Protein AF-A0A9W8CZM6-F1 (afdb_monomer_lite)

Structure (mmCIF, N/CA/C/O backbone):
data_AF-A0A9W8CZM6-F1
#
_entry.id   AF-A0A9W8CZM6-F1
#
loop_
_atom_site.group_PDB
_atom_site.id
_atom_site.type_symbol
_atom_site.label_atom_id
_atom_site.label_alt_id
_atom_site.label_comp_id
_atom_site.label_asym_id
_atom_site.label_entity_id
_atom_site.label_seq_id
_atom_site.pdbx_PDB_ins_code
_atom_site.Cartn_x
_atom_site.Cartn_y
_atom_site.Cartn_z
_atom_site.occupancy
_atom_site.B_iso_or_equiv
_atom_site.auth_seq_id
_atom_site.auth_comp_id
_atom_site.auth_asym_id
_atom_site.auth_atom_id
_atom_site.pdbx_PDB_model_num
ATOM 1 N N . MET A 1 1 ? -19.709 39.349 5.337 1.00 52.94 1 MET A N 1
ATOM 2 C CA . MET A 1 1 ? -18.992 38.715 4.208 1.00 52.94 1 MET A CA 1
ATOM 3 C C . MET A 1 1 ? -18.821 37.235 4.507 1.00 52.94 1 MET A C 1
ATOM 5 O O . MET A 1 1 ? -18.000 36.878 5.343 1.00 52.94 1 MET A O 1
ATOM 9 N N . THR A 1 2 ? -19.628 36.374 3.894 1.00 66.06 2 THR A N 1
ATOM 10 C CA . THR A 1 2 ? -19.445 34.921 3.968 1.00 66.06 2 THR A CA 1
ATOM 11 C C . THR A 1 2 ? -18.280 34.543 3.058 1.00 66.06 2 THR A C 1
ATOM 13 O O . THR A 1 2 ? -18.340 34.728 1.846 1.00 66.06 2 THR A O 1
ATOM 16 N N . ARG A 1 3 ? -17.173 34.079 3.647 1.00 67.50 3 ARG A N 1
ATOM 17 C CA . ARG A 1 3 ? -16.045 33.549 2.874 1.00 67.50 3 ARG A CA 1
ATOM 18 C C . ARG A 1 3 ? -16.525 32.274 2.185 1.00 67.50 3 ARG A C 1
ATOM 20 O O . ARG A 1 3 ? -16.944 31.343 2.869 1.00 67.50 3 ARG A O 1
ATOM 27 N N . PHE A 1 4 ? -16.496 32.248 0.855 1.00 79.38 4 PHE A N 1
ATOM 28 C CA . PHE A 1 4 ? -16.726 31.020 0.102 1.00 79.38 4 PHE A CA 1
ATOM 29 C C . PHE A 1 4 ? -15.609 30.041 0.461 1.00 79.38 4 PHE A C 1
ATOM 31 O O . PHE A 1 4 ? -14.443 30.276 0.150 1.00 79.38 4 PHE A O 1
ATOM 38 N N . HIS A 1 5 ? -15.966 28.988 1.190 1.00 79.06 5 HIS A N 1
ATOM 39 C CA . HIS A 1 5 ? -15.086 27.859 1.434 1.00 79.06 5 HIS A CA 1
ATOM 40 C C . HIS A 1 5 ? -15.529 26.727 0.524 1.00 79.06 5 HIS A C 1
ATOM 42 O O . HIS A 1 5 ? -16.721 26.415 0.450 1.00 79.06 5 HIS A O 1
ATOM 48 N N . GLU A 1 6 ? -14.571 26.139 -0.178 1.00 84.12 6 GLU A N 1
ATOM 49 C CA . GLU A 1 6 ? -14.832 25.017 -1.061 1.00 84.12 6 GLU A CA 1
ATOM 50 C C . GLU A 1 6 ? -15.426 23.851 -0.247 1.00 84.12 6 GLU A C 1
A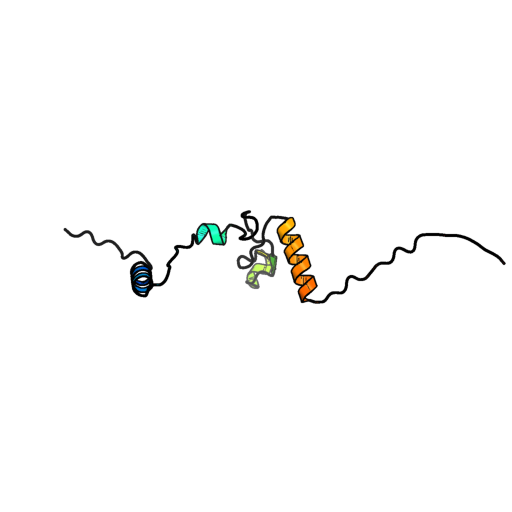TOM 52 O O . GLU A 1 6 ? -15.008 23.601 0.893 1.00 84.12 6 GLU A O 1
ATOM 57 N N . PRO A 1 7 ? -16.464 23.168 -0.756 1.00 81.56 7 PRO A N 1
ATOM 58 C CA . PRO A 1 7 ? -17.090 22.087 -0.016 1.00 81.56 7 PRO A CA 1
ATOM 59 C C . PRO A 1 7 ? -16.093 20.945 0.202 1.00 81.56 7 PRO A C 1
ATOM 61 O O . PRO A 1 7 ? -15.526 20.399 -0.738 1.00 81.56 7 PRO A O 1
ATOM 64 N N . ILE A 1 8 ? -15.920 20.538 1.461 1.00 87.50 8 ILE A N 1
ATOM 65 C CA . ILE A 1 8 ? -15.039 19.420 1.820 1.00 87.50 8 ILE A CA 1
ATOM 66 C C . ILE A 1 8 ? -15.527 18.144 1.123 1.00 87.50 8 ILE A C 1
ATOM 68 O O . ILE A 1 8 ? -16.640 17.668 1.389 1.00 87.50 8 ILE A O 1
ATOM 72 N N . HIS A 1 9 ? -14.663 17.554 0.294 1.00 85.50 9 HIS A N 1
ATOM 73 C CA . HIS A 1 9 ? -14.957 16.327 -0.438 1.00 85.50 9 HIS A CA 1
ATOM 74 C C . HIS A 1 9 ? -15.472 15.215 0.493 1.00 85.50 9 HIS A C 1
ATOM 76 O O . HIS A 1 9 ? -14.960 14.953 1.592 1.00 85.50 9 HIS A O 1
ATOM 82 N N . GLY A 1 10 ? -16.572 14.591 0.071 1.00 89.44 10 GLY A N 1
ATOM 83 C CA . GLY A 1 10 ? -17.218 13.493 0.788 1.00 89.44 10 GLY A CA 1
ATOM 84 C C . GLY A 1 10 ? -17.971 13.881 2.067 1.00 89.44 10 GLY A C 1
ATOM 85 O O . GLY A 1 10 ? -18.595 13.010 2.664 1.00 89.44 10 GLY A O 1
ATOM 86 N N . LYS A 1 11 ? -17.985 15.152 2.507 1.00 90.94 11 LYS A N 1
ATOM 87 C CA . LYS A 1 11 ? -18.685 15.547 3.749 1.00 90.94 11 LYS A CA 1
ATOM 88 C C . LYS A 1 11 ? -20.186 15.255 3.689 1.00 90.94 11 LYS A C 1
ATOM 90 O O . LYS A 1 11 ? -20.715 14.676 4.632 1.00 90.94 11 LYS A O 1
ATOM 95 N N . GLY A 1 12 ? -20.844 15.593 2.577 1.00 92.88 12 GLY A N 1
ATOM 96 C CA . GLY A 1 12 ? -22.273 15.321 2.377 1.00 92.88 12 GLY A CA 1
ATOM 97 C C . GLY A 1 12 ? -22.598 13.828 2.447 1.00 92.88 12 GLY A C 1
ATOM 98 O O . GLY A 1 12 ? -23.480 13.425 3.200 1.00 92.88 12 GLY A O 1
ATOM 99 N N . TRP A 1 13 ? -21.809 13.004 1.753 1.00 94.38 13 TRP A N 1
ATOM 100 C CA . TRP A 1 13 ? -21.927 11.544 1.781 1.00 94.38 13 TRP A CA 1
ATOM 101 C C . TRP A 1 13 ? -21.753 10.967 3.184 1.00 94.38 13 TRP A C 1
ATOM 103 O O . TRP A 1 13 ? -22.585 10.186 3.638 1.00 94.38 13 TRP A O 1
ATOM 113 N N . ARG A 1 14 ? -20.724 11.407 3.919 1.00 94.94 14 ARG A N 1
ATOM 114 C CA . ARG A 1 14 ? -20.506 10.974 5.307 1.00 94.94 14 ARG A CA 1
ATOM 115 C C . ARG A 1 14 ? -21.681 11.346 6.207 1.00 94.94 14 ARG A C 1
ATOM 117 O O . ARG A 1 14 ? -22.078 10.543 7.044 1.00 94.94 14 ARG A O 1
ATOM 124 N N . THR A 1 15 ? -22.243 12.545 6.051 1.00 95.12 15 THR A N 1
ATOM 125 C CA . THR A 1 15 ? -23.423 12.973 6.816 1.00 95.12 15 THR A CA 1
ATOM 126 C C . THR A 1 15 ? -24.653 12.136 6.476 1.00 95.12 15 THR A C 1
ATOM 128 O O . THR A 1 15 ? -25.373 11.735 7.386 1.00 95.12 15 THR A O 1
ATOM 131 N N . LEU A 1 16 ? -24.884 11.852 5.194 1.00 96.88 16 LEU A N 1
ATOM 132 C CA . LEU A 1 16 ? -26.006 11.036 4.733 1.00 96.88 16 LEU A CA 1
ATOM 133 C C . LEU A 1 16 ? -25.921 9.609 5.287 1.00 96.88 16 LEU A C 1
ATOM 135 O O . LEU A 1 16 ? -26.881 9.136 5.887 1.00 96.88 16 LEU A O 1
ATOM 139 N N . LEU A 1 17 ? -24.761 8.958 5.172 1.00 96.75 17 LEU A N 1
ATOM 140 C CA . LEU A 1 17 ? -24.552 7.598 5.679 1.00 96.75 17 LEU A CA 1
ATOM 141 C C . LEU A 1 17 ? -24.723 7.520 7.203 1.00 96.75 17 LEU A C 1
ATOM 143 O O . LEU A 1 17 ? -25.414 6.635 7.701 1.00 96.75 17 LEU A O 1
ATOM 147 N N . LYS A 1 18 ? -24.189 8.495 7.950 1.00 96.81 18 LYS A N 1
ATOM 148 C CA . LYS A 1 18 ? -24.387 8.563 9.408 1.00 96.81 18 LYS A CA 1
ATOM 149 C C . LYS A 1 18 ? -25.860 8.708 9.794 1.00 96.81 18 LYS A C 1
ATOM 151 O O . LYS A 1 18 ? -26.301 8.075 10.746 1.00 96.81 18 LYS A O 1
ATOM 156 N N . ARG A 1 19 ? -26.634 9.518 9.059 1.00 97.19 19 ARG A N 1
ATOM 157 C CA . ARG A 1 19 ? -28.086 9.663 9.286 1.00 97.19 19 ARG A CA 1
ATOM 158 C C . ARG A 1 19 ? -28.855 8.376 8.996 1.00 97.19 19 ARG A C 1
ATOM 160 O O . ARG A 1 19 ? -29.856 8.125 9.652 1.00 97.19 19 ARG A O 1
ATOM 167 N N . GLY A 1 20 ? -28.376 7.568 8.053 1.00 97.31 20 GLY A N 1
ATOM 168 C CA . GLY A 1 20 ? -28.913 6.238 7.767 1.00 97.31 20 GLY A CA 1
ATOM 169 C C . GLY A 1 20 ? -28.554 5.165 8.801 1.00 97.31 20 GLY A C 1
ATOM 170 O O . GLY A 1 20 ? -28.894 4.009 8.589 1.00 97.31 20 GLY A O 1
ATOM 171 N N . GLY A 1 21 ? -27.857 5.512 9.891 1.00 97.38 21 GLY A N 1
ATOM 172 C CA . GLY A 1 21 ? -27.456 4.562 10.933 1.00 97.38 21 GLY A CA 1
ATOM 173 C C . GLY A 1 21 ? -26.181 3.772 10.622 1.00 97.38 21 GLY A C 1
ATOM 174 O O . GLY A 1 21 ? -25.834 2.866 11.373 1.00 97.38 21 GLY A O 1
ATOM 175 N N . PHE A 1 22 ? -25.459 4.107 9.547 1.00 97.44 22 PHE A N 1
ATOM 176 C CA . PHE A 1 22 ? -24.193 3.452 9.223 1.00 97.44 22 PHE A CA 1
ATOM 177 C C . PHE A 1 22 ? -23.041 4.013 10.057 1.00 97.44 22 PHE A C 1
ATOM 179 O O . PHE A 1 22 ? -22.879 5.231 10.202 1.00 97.44 22 PHE A O 1
ATOM 186 N N . THR A 1 23 ? -22.168 3.123 1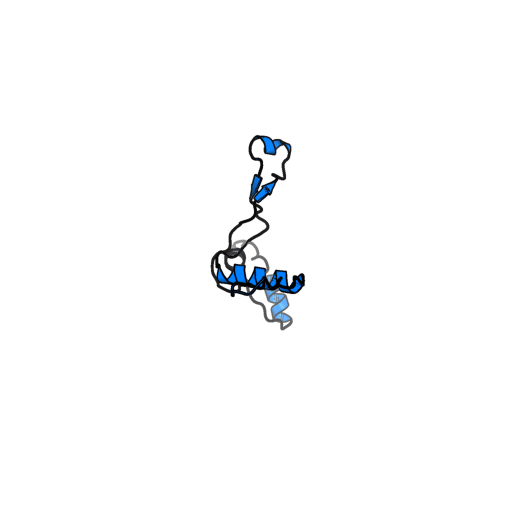0.524 1.00 96.19 23 THR A N 1
ATOM 187 C CA . THR A 1 23 ? -20.884 3.519 11.102 1.00 96.19 23 THR A CA 1
ATOM 188 C C . THR A 1 23 ? -19.928 3.929 9.988 1.00 96.19 23 THR A C 1
ATOM 190 O O . THR A 1 23 ? -19.599 3.138 9.108 1.00 96.19 23 THR A O 1
ATOM 193 N N . VAL A 1 24 ? -19.483 5.186 10.010 1.00 94.94 24 VAL A N 1
ATOM 194 C CA . VAL A 1 24 ? -18.629 5.765 8.965 1.00 94.94 24 VAL A CA 1
ATOM 195 C C . VAL A 1 24 ? -17.241 6.048 9.522 1.00 94.94 24 VAL A C 1
ATOM 197 O O . VAL A 1 24 ? -17.100 6.874 10.427 1.00 94.94 24 VAL A O 1
ATOM 200 N N . TYR A 1 25 ? -16.228 5.430 8.918 1.00 92.44 25 TYR A N 1
ATOM 201 C CA . TYR A 1 25 ? -14.815 5.637 9.233 1.00 92.44 25 TYR A CA 1
ATOM 202 C C . TYR A 1 25 ? -14.124 6.456 8.139 1.00 92.44 25 TYR A C 1
ATOM 204 O O . TYR A 1 25 ? -14.528 6.430 6.976 1.00 92.44 25 TYR A O 1
ATOM 212 N N . LEU A 1 26 ? -13.090 7.207 8.518 1.00 90.62 26 LEU A N 1
ATOM 213 C CA . LEU A 1 26 ? -12.169 7.829 7.570 1.00 90.62 26 LEU A CA 1
ATOM 214 C C . LEU A 1 26 ? -10.952 6.924 7.435 1.00 90.62 26 LEU A C 1
ATOM 216 O O . LEU A 1 26 ? -10.339 6.570 8.439 1.00 90.62 26 LEU A O 1
ATOM 220 N N . VAL A 1 27 ? -10.631 6.553 6.201 1.00 90.06 27 VAL A N 1
ATOM 221 C CA . VAL A 1 27 ? -9.431 5.779 5.895 1.00 90.06 27 VAL A CA 1
ATOM 222 C C . VAL A 1 27 ? -8.296 6.753 5.617 1.00 90.06 27 VAL A C 1
ATOM 224 O O . VAL A 1 27 ? -8.463 7.706 4.856 1.00 90.06 27 VAL A O 1
ATOM 227 N N . ASP A 1 28 ? -7.142 6.511 6.231 1.00 90.00 28 ASP A N 1
ATOM 228 C CA . ASP A 1 28 ? -5.911 7.193 5.854 1.00 90.00 28 ASP A CA 1
ATOM 229 C C . ASP A 1 28 ? -5.364 6.555 4.568 1.00 90.00 28 ASP A C 1
ATOM 231 O O . ASP A 1 28 ? -4.652 5.547 4.587 1.00 90.00 28 ASP A O 1
ATOM 235 N N . GLU A 1 29 ? -5.751 7.120 3.425 1.00 88.38 29 GLU A N 1
ATOM 236 C CA . GLU A 1 29 ? -5.330 6.668 2.091 1.00 88.38 29 GLU A CA 1
ATOM 237 C C . GLU A 1 29 ? -3.803 6.676 1.931 1.00 88.38 29 GLU A C 1
ATOM 239 O O . GLU A 1 29 ? -3.219 5.831 1.247 1.00 88.38 29 GLU A O 1
ATOM 244 N N . TYR A 1 30 ? -3.127 7.619 2.587 1.00 89.56 30 TYR A N 1
ATOM 245 C CA . TYR A 1 30 ? -1.683 7.742 2.496 1.00 89.56 30 TYR A CA 1
ATOM 246 C C . TYR A 1 30 ? -0.978 6.620 3.256 1.00 89.56 30 TYR A C 1
ATOM 248 O O . TYR A 1 30 ? -0.042 6.017 2.730 1.00 89.56 30 TYR A O 1
ATOM 256 N N . LEU A 1 31 ? -1.423 6.313 4.474 1.00 89.56 31 LEU A N 1
ATOM 257 C CA . LEU A 1 31 ? -0.862 5.199 5.234 1.00 89.56 31 LEU A CA 1
ATOM 258 C C . LEU A 1 31 ? -1.205 3.863 4.582 1.00 89.56 31 LEU A C 1
ATOM 260 O O . LEU A 1 31 ? -0.303 3.068 4.341 1.00 89.56 31 LEU A O 1
ATOM 264 N N . THR A 1 32 ? -2.463 3.652 4.194 1.00 87.56 32 THR A N 1
ATOM 265 C CA . THR A 1 32 ? -2.898 2.394 3.558 1.00 87.56 32 THR A CA 1
ATOM 266 C C . THR A 1 32 ? -2.181 2.097 2.238 1.00 87.56 32 THR A C 1
ATOM 268 O O . THR A 1 32 ? -1.931 0.936 1.928 1.00 87.56 32 THR A O 1
ATOM 271 N N . SER A 1 33 ? -1.775 3.120 1.480 1.00 87.00 33 SER A N 1
ATOM 272 C CA . SER A 1 33 ? -0.968 2.956 0.259 1.00 87.00 33 SER A CA 1
ATOM 273 C C . SER A 1 33 ? 0.541 2.819 0.506 1.00 87.00 33 SER A C 1
ATOM 275 O O . SER A 1 33 ? 1.303 2.604 -0.440 1.00 87.00 33 SER A O 1
ATOM 277 N N . LYS A 1 34 ? 1.006 2.945 1.755 1.00 90.62 34 LYS A N 1
ATOM 278 C CA . LYS A 1 34 ? 2.431 2.878 2.117 1.00 90.62 34 LYS A CA 1
ATOM 279 C C . LYS A 1 34 ? 2.783 1.781 3.103 1.00 90.62 34 LYS A C 1
ATOM 281 O O . LYS A 1 34 ? 3.971 1.464 3.196 1.00 90.62 34 LYS A O 1
ATOM 286 N N . THR A 1 35 ? 1.818 1.210 3.811 1.00 93.44 35 THR A N 1
ATOM 287 C CA . THR A 1 35 ? 2.057 0.207 4.850 1.00 93.44 35 THR A CA 1
ATOM 288 C C . THR A 1 35 ? 1.385 -1.120 4.528 1.00 93.44 35 THR A C 1
ATOM 290 O O . THR A 1 35 ? 0.353 -1.199 3.869 1.00 93.44 35 THR A O 1
ATOM 293 N N . CYS A 1 36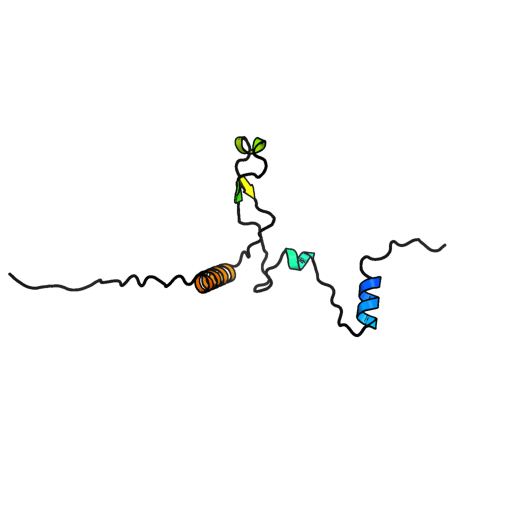 ? 2.019 -2.202 4.970 1.00 91.06 36 CYS A N 1
ATOM 294 C CA . CYS A 1 36 ? 1.477 -3.544 4.872 1.00 91.06 36 CYS A CA 1
ATOM 295 C C . CYS A 1 36 ? 0.418 -3.738 5.966 1.00 91.06 36 CYS A C 1
ATOM 297 O O . CYS A 1 36 ? 0.732 -3.495 7.131 1.00 91.06 36 CYS A O 1
ATOM 299 N N . PRO A 1 37 ? -0.789 -4.236 5.648 1.00 88.69 37 PRO A N 1
ATOM 300 C CA . PRO A 1 37 ? -1.844 -4.419 6.645 1.00 88.69 37 PRO A CA 1
ATOM 301 C C . PRO A 1 37 ? -1.519 -5.503 7.684 1.00 88.69 37 PRO A C 1
ATOM 303 O O . PRO A 1 37 ? -2.097 -5.497 8.761 1.00 88.69 37 PRO A O 1
ATOM 306 N N . ASN A 1 38 ? -0.605 -6.429 7.376 1.00 88.88 38 ASN A N 1
ATOM 307 C CA . ASN A 1 38 ? -0.274 -7.545 8.265 1.00 88.88 38 ASN A CA 1
ATOM 308 C C . ASN A 1 38 ? 0.878 -7.244 9.237 1.00 88.88 38 ASN A C 1
ATOM 310 O O . ASN A 1 38 ? 0.899 -7.759 10.347 1.00 88.88 38 ASN A O 1
ATOM 314 N N . CYS A 1 39 ? 1.873 -6.459 8.816 1.00 91.38 39 CYS A N 1
ATOM 315 C CA . CYS A 1 39 ? 3.076 -6.212 9.625 1.00 91.38 39 CYS A CA 1
ATOM 316 C C . CYS A 1 39 ? 3.430 -4.734 9.789 1.00 91.38 39 CYS A C 1
ATOM 318 O O . CYS A 1 39 ? 4.500 -4.432 10.312 1.00 91.38 39 CYS A O 1
ATOM 320 N N . GLU A 1 40 ? 2.598 -3.826 9.270 1.00 90.94 40 GLU A N 1
ATOM 321 C CA . GLU A 1 40 ? 2.725 -2.363 9.370 1.00 90.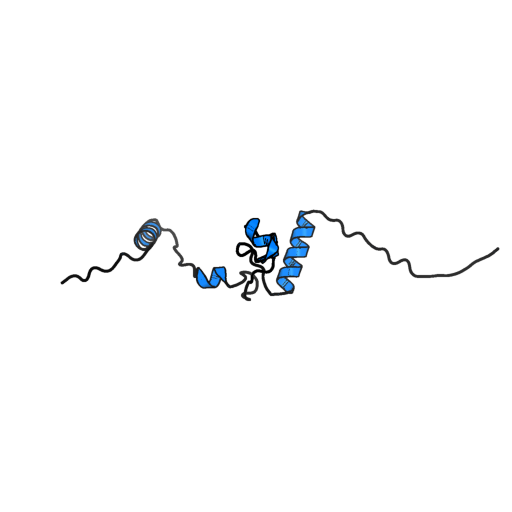94 40 GLU A CA 1
ATOM 322 C C . GLU A 1 40 ? 4.014 -1.765 8.772 1.00 90.94 40 GLU A C 1
ATOM 324 O O . GLU A 1 40 ? 4.203 -0.549 8.740 1.00 90.94 40 GLU A O 1
ATOM 329 N N . LYS A 1 41 ? 4.895 -2.599 8.208 1.00 92.06 41 LYS A N 1
ATOM 330 C CA . LYS A 1 41 ? 6.102 -2.162 7.500 1.00 92.06 41 LYS A CA 1
ATOM 331 C C . LYS A 1 41 ? 5.762 -1.529 6.160 1.00 92.06 41 LYS A C 1
ATOM 333 O O . LYS A 1 41 ? 4.684 -1.726 5.603 1.00 92.06 41 LYS A O 1
ATOM 338 N N . ARG A 1 42 ? 6.732 -0.809 5.596 1.00 91.50 42 ARG A N 1
ATOM 339 C CA . ARG A 1 42 ? 6.576 -0.170 4.290 1.00 91.50 42 ARG A CA 1
ATOM 340 C C . ARG A 1 42 ? 6.402 -1.172 3.150 1.00 91.50 42 ARG A C 1
ATOM 342 O O . ARG A 1 42 ? 6.979 -2.263 3.156 1.00 91.50 42 ARG A O 1
ATOM 349 N N . ILE A 1 43 ? 5.634 -0.750 2.151 1.00 93.06 43 ILE A N 1
ATOM 350 C CA . ILE A 1 43 ? 5.494 -1.439 0.867 1.00 93.06 43 ILE A CA 1
ATOM 351 C C . ILE A 1 43 ? 6.250 -0.689 -0.230 1.00 93.06 43 ILE A C 1
ATOM 353 O O . ILE A 1 43 ? 6.395 0.535 -0.191 1.00 93.06 43 ILE A O 1
ATOM 357 N N . SER A 1 44 ? 6.764 -1.426 -1.209 1.00 92.00 44 SER A N 1
ATOM 358 C CA . SER A 1 44 ? 7.517 -0.859 -2.328 1.00 92.00 44 SER A CA 1
ATOM 359 C C . SER A 1 44 ? 7.260 -1.601 -3.631 1.00 92.00 44 SER A C 1
ATOM 361 O O . SER A 1 44 ? 6.879 -2.769 -3.638 1.00 92.00 44 SER A O 1
ATOM 363 N N . THR A 1 45 ? 7.516 -0.921 -4.746 1.00 92.25 45 THR A N 1
ATOM 364 C CA . THR A 1 45 ? 7.528 -1.552 -6.070 1.00 92.25 45 THR A CA 1
ATOM 365 C C . THR A 1 45 ? 8.720 -2.500 -6.174 1.00 92.25 45 THR A C 1
ATOM 367 O O . THR A 1 45 ? 9.845 -2.121 -5.848 1.00 92.25 45 THR A O 1
ATOM 370 N N . PHE A 1 46 ? 8.474 -3.730 -6.617 1.00 89.75 46 PHE A N 1
ATOM 371 C CA . PHE A 1 46 ? 9.506 -4.768 -6.739 1.00 89.75 46 PHE A CA 1
ATOM 372 C C . PHE A 1 46 ? 9.615 -5.319 -8.163 1.00 89.75 46 PHE A C 1
ATOM 374 O O . PHE A 1 46 ? 10.708 -5.655 -8.612 1.00 89.75 46 PHE A O 1
ATOM 381 N N . LEU A 1 47 ? 8.501 -5.360 -8.900 1.00 91.12 47 LEU A N 1
ATOM 382 C CA . LEU A 1 47 ? 8.460 -5.924 -10.242 1.00 91.12 47 LEU A CA 1
ATOM 383 C C . LEU A 1 47 ? 8.954 -4.919 -11.288 1.00 91.12 47 LEU A C 1
ATOM 385 O O . LEU A 1 47 ? 8.496 -3.773 -11.346 1.00 91.12 47 LEU A O 1
ATOM 389 N N . LYS A 1 48 ? 9.852 -5.375 -12.160 1.00 94.81 48 LYS A N 1
ATOM 390 C CA . LYS A 1 48 ? 10.185 -4.704 -13.418 1.00 94.81 48 LYS A CA 1
ATOM 391 C C . LYS A 1 48 ? 9.522 -5.453 -14.565 1.00 94.81 48 LYS A C 1
ATOM 393 O O . LYS A 1 48 ? 9.505 -6.677 -14.578 1.00 94.81 48 LYS A O 1
ATOM 398 N N . VAL A 1 49 ? 8.960 -4.706 -15.504 1.00 94.31 49 VAL A N 1
ATOM 399 C CA . VAL A 1 49 ? 8.306 -5.237 -16.704 1.00 94.31 49 VAL A CA 1
ATOM 400 C C . VAL A 1 49 ? 8.925 -4.602 -17.946 1.00 94.31 49 VAL A C 1
ATOM 402 O O . VAL A 1 49 ? 9.455 -3.486 -17.849 1.00 94.31 49 VAL A O 1
ATOM 405 N N . PRO A 1 50 ? 8.850 -5.254 -19.122 1.00 96.12 50 PRO A N 1
ATOM 406 C CA . PRO A 1 50 ? 9.253 -4.630 -20.374 1.00 96.12 50 PRO A CA 1
ATOM 407 C C . PRO A 1 50 ? 8.578 -3.272 -20.527 1.00 96.12 50 PRO A C 1
ATOM 409 O O . PRO A 1 50 ? 7.386 -3.126 -20.250 1.00 96.12 50 PRO A O 1
ATOM 412 N N . ASN A 1 51 ? 9.337 -2.267 -20.960 1.00 96.19 51 ASN A N 1
ATOM 413 C CA . ASN A 1 51 ? 8.833 -0.907 -21.029 1.00 96.19 51 ASN A CA 1
ATOM 414 C C . ASN A 1 51 ? 7.570 -0.882 -21.910 1.00 96.19 51 ASN A C 1
ATOM 416 O O . ASN A 1 51 ? 7.633 -1.276 -23.086 1.00 96.19 51 ASN A O 1
ATOM 420 N N . PRO A 1 52 ? 6.421 -0.427 -21.375 1.00 93.19 52 PRO A N 1
ATOM 421 C CA . PRO A 1 52 ? 5.166 -0.416 -22.117 1.00 93.19 52 PRO A CA 1
ATOM 422 C C . PRO A 1 52 ? 5.218 0.523 -23.324 1.00 93.19 52 PRO A C 1
ATOM 424 O O . PRO A 1 52 ? 4.357 0.437 -24.187 1.00 93.19 52 PRO A O 1
ATOM 427 N N . ARG A 1 53 ? 6.230 1.399 -23.410 1.00 95.06 53 ARG A N 1
ATOM 428 C CA . ARG A 1 53 ? 6.505 2.265 -24.560 1.00 95.06 53 ARG A CA 1
ATOM 429 C C . ARG A 1 53 ? 7.542 1.589 -25.469 1.00 95.06 53 ARG A C 1
ATOM 431 O O . ARG A 1 53 ? 8.737 1.714 -25.187 1.00 95.06 53 ARG A O 1
ATOM 438 N N . PRO A 1 54 ? 7.142 0.918 -26.572 1.00 95.50 54 PRO A N 1
ATOM 439 C CA . PRO A 1 54 ? 8.065 0.135 -27.398 1.00 95.50 54 PRO A CA 1
ATOM 440 C C . PRO A 1 54 ? 9.196 0.985 -27.974 1.00 95.50 54 PRO A C 1
ATOM 442 O O . PRO A 1 54 ? 10.359 0.599 -27.914 1.00 95.50 54 PRO A O 1
ATOM 445 N N . PHE A 1 55 ? 8.870 2.204 -28.408 1.00 96.12 55 PHE A N 1
ATOM 446 C CA . PHE A 1 55 ? 9.833 3.170 -28.931 1.00 96.12 55 PHE A CA 1
ATOM 447 C C . PHE A 1 55 ? 10.872 3.629 -27.901 1.00 96.12 55 PHE A C 1
ATOM 449 O O . PHE A 1 55 ? 11.896 4.158 -28.300 1.00 96.12 55 PHE A O 1
ATOM 456 N N . ARG A 1 56 ? 10.661 3.434 -26.590 1.00 95.00 56 ARG A N 1
ATOM 457 C CA . ARG A 1 56 ? 11.663 3.755 -25.556 1.00 95.00 56 ARG A CA 1
ATOM 458 C C . ARG A 1 56 ? 12.497 2.555 -25.131 1.00 95.00 56 ARG A C 1
ATOM 460 O O . ARG A 1 56 ? 13.459 2.760 -24.401 1.00 95.00 56 ARG A O 1
ATOM 467 N N . ARG A 1 57 ? 12.176 1.335 -25.576 1.00 96.12 57 ARG A N 1
ATOM 468 C CA . ARG A 1 57 ? 12.864 0.110 -25.128 1.00 96.12 57 ARG A CA 1
ATOM 469 C C . ARG A 1 57 ? 14.359 0.099 -25.449 1.00 96.12 57 ARG A C 1
ATOM 471 O O . ARG A 1 57 ? 15.119 -0.472 -24.684 1.00 96.12 57 ARG A O 1
ATOM 478 N N . HIS A 1 58 ? 14.778 0.766 -26.524 1.00 94.81 58 HIS A N 1
ATOM 479 C CA . HIS A 1 58 ? 16.193 0.875 -26.892 1.00 94.81 58 HIS A CA 1
ATOM 480 C C . HIS A 1 58 ? 17.019 1.735 -25.913 1.00 94.81 58 HIS A C 1
ATOM 482 O O . HIS A 1 58 ? 18.213 1.511 -25.775 1.00 94.81 58 HIS A O 1
ATOM 488 N N . ILE A 1 59 ? 16.390 2.691 -25.215 1.00 96.38 59 ILE A N 1
ATOM 489 C CA . ILE A 1 59 ? 17.035 3.533 -24.185 1.00 96.38 59 ILE A CA 1
ATOM 490 C C . ILE A 1 59 ? 16.779 2.961 -22.789 1.00 96.38 59 ILE A C 1
ATOM 492 O O . ILE A 1 59 ? 17.666 2.896 -21.947 1.00 96.38 59 ILE A O 1
ATOM 496 N N . GLN A 1 60 ? 15.530 2.579 -22.531 1.00 95.56 60 GLN A N 1
ATOM 497 C CA . GLN A 1 60 ? 15.058 2.067 -21.257 1.00 95.56 60 GLN A CA 1
ATOM 498 C C . GLN A 1 60 ? 14.226 0.805 -21.521 1.00 95.56 60 GLN A C 1
ATOM 500 O O . GLN A 1 60 ? 13.017 0.917 -21.759 1.00 95.56 60 GLN A O 1
ATOM 505 N N . PRO A 1 61 ? 14.850 -0.385 -21.501 1.00 94.75 61 PRO A N 1
ATOM 506 C CA . PRO A 1 61 ? 14.189 -1.639 -21.858 1.00 94.75 61 PRO A CA 1
ATOM 507 C C . PRO A 1 61 ? 13.136 -2.060 -20.836 1.00 94.75 61 PRO A C 1
ATOM 509 O O . PRO A 1 61 ? 12.102 -2.605 -21.216 1.00 94.75 61 PRO A O 1
ATOM 512 N N . GLU A 1 62 ? 13.349 -1.736 -19.560 1.00 96.44 62 GLU A N 1
ATOM 513 C CA . GLU A 1 62 ? 12.476 -2.118 -18.452 1.00 96.44 62 GLU A CA 1
ATOM 514 C C . GLU A 1 62 ? 11.949 -0.900 -17.690 1.00 96.44 62 GLU A C 1
ATOM 516 O O . GLU A 1 62 ? 12.648 0.097 -17.482 1.00 96.44 62 GLU A O 1
ATOM 521 N N . ALA A 1 63 ? 10.708 -1.004 -17.222 1.00 93.81 63 ALA A N 1
ATOM 522 C CA . ALA A 1 63 ? 10.066 -0.037 -16.348 1.00 93.81 63 ALA A CA 1
ATOM 523 C C . ALA A 1 63 ? 9.652 -0.706 -15.033 1.00 93.81 63 ALA A C 1
ATOM 525 O O . ALA A 1 63 ? 9.250 -1.870 -15.010 1.00 93.81 63 ALA A O 1
ATOM 526 N N . LYS A 1 64 ? 9.720 0.040 -13.925 1.00 93.69 64 LYS A N 1
ATOM 527 C CA . LYS A 1 64 ? 9.146 -0.416 -12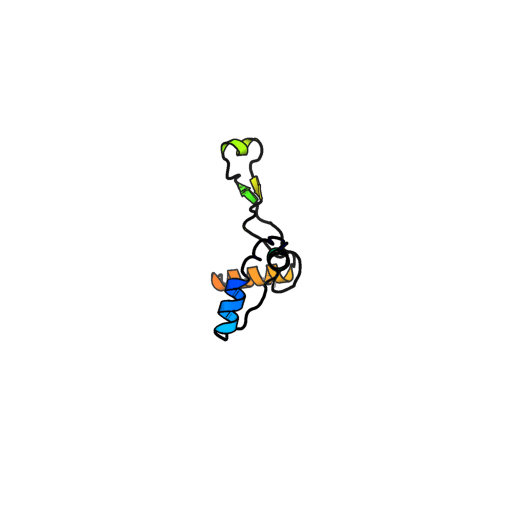.653 1.00 93.69 64 LYS A CA 1
ATOM 528 C C . LYS A 1 64 ? 7.623 -0.470 -12.784 1.00 93.69 64 LYS A C 1
ATOM 530 O O . LYS A 1 64 ? 7.003 0.494 -13.232 1.00 93.69 64 LYS A O 1
ATOM 535 N N . CYS A 1 65 ? 7.023 -1.582 -12.378 1.00 92.94 65 CYS A N 1
ATOM 536 C CA . CYS A 1 65 ? 5.577 -1.721 -12.313 1.00 92.94 65 CYS A CA 1
ATOM 537 C C . CYS A 1 65 ? 5.060 -1.009 -11.056 1.00 92.94 65 CYS A C 1
ATOM 539 O O . CYS A 1 65 ? 5.215 -1.505 -9.944 1.00 92.94 65 CYS A O 1
ATOM 541 N N . HIS A 1 66 ? 4.465 0.174 -11.225 1.00 89.38 66 HIS A N 1
ATOM 542 C CA . HIS A 1 66 ? 3.943 0.964 -10.103 1.00 89.38 66 HIS A CA 1
ATOM 543 C C . HIS A 1 66 ? 2.616 0.448 -9.539 1.00 89.38 66 HIS A C 1
ATOM 545 O O . HIS A 1 66 ? 2.289 0.761 -8.399 1.00 89.38 66 HIS A O 1
ATOM 551 N N . GLY A 1 67 ? 1.872 -0.345 -10.316 1.00 87.94 67 GLY A N 1
ATOM 552 C CA . GLY A 1 67 ? 0.593 -0.919 -9.891 1.00 87.94 67 GLY A CA 1
ATOM 553 C C . GLY A 1 67 ? 0.726 -2.126 -8.963 1.00 87.94 67 GLY A C 1
ATOM 554 O O . GLY A 1 67 ? -0.279 -2.574 -8.425 1.00 87.94 67 GLY A O 1
ATOM 555 N N . LEU A 1 68 ? 1.942 -2.649 -8.772 1.00 89.62 68 LEU A N 1
ATOM 556 C CA . LEU A 1 68 ? 2.191 -3.808 -7.924 1.00 89.62 68 LEU A CA 1
ATOM 557 C C . LEU A 1 68 ? 3.140 -3.435 -6.782 1.00 89.62 68 LEU A C 1
ATOM 559 O O . LEU A 1 68 ? 4.309 -3.104 -6.998 1.00 89.62 68 LEU A O 1
ATOM 563 N N . LEU A 1 69 ? 2.614 -3.491 -5.560 1.00 90.69 69 LEU A N 1
ATOM 564 C CA . LEU A 1 69 ? 3.338 -3.184 -4.332 1.00 90.69 69 LEU A CA 1
ATOM 565 C C . LEU A 1 69 ? 3.548 -4.467 -3.534 1.00 90.69 69 LEU A C 1
ATOM 567 O O . LEU A 1 69 ? 2.633 -5.269 -3.378 1.00 90.69 69 LEU A O 1
ATOM 571 N N . GLY A 1 70 ? 4.766 -4.655 -3.040 1.00 90.06 70 GLY A N 1
ATOM 572 C CA . GLY A 1 70 ? 5.153 -5.790 -2.211 1.00 90.06 70 GLY A CA 1
ATOM 573 C C . GLY A 1 70 ? 5.573 -5.319 -0.829 1.00 90.06 70 GLY A C 1
ATOM 574 O O . GLY A 1 70 ? 6.143 -4.233 -0.676 1.00 90.06 70 GLY A O 1
ATOM 575 N N . CYS A 1 71 ? 5.292 -6.134 0.184 1.00 91.81 71 CYS A N 1
ATOM 576 C CA . CYS A 1 71 ? 5.789 -5.890 1.530 1.00 91.81 71 CYS A CA 1
ATOM 577 C C . CYS A 1 71 ? 7.297 -6.154 1.603 1.00 91.81 71 CYS A C 1
ATOM 579 O O . CYS A 1 71 ? 7.783 -7.143 1.069 1.00 91.81 71 CYS A O 1
ATOM 581 N N . GLN A 1 72 ? 8.029 -5.293 2.312 1.00 87.00 72 GLN A N 1
ATOM 582 C CA . GLN A 1 72 ? 9.468 -5.460 2.543 1.00 87.00 72 GLN A CA 1
ATOM 583 C C . GLN A 1 72 ? 9.800 -6.456 3.672 1.00 87.00 72 GLN A C 1
ATOM 585 O O . GLN A 1 72 ? 10.970 -6.720 3.934 1.00 87.00 72 GLN A O 1
ATOM 590 N N . SER A 1 73 ? 8.800 -6.993 4.382 1.00 88.94 73 SER A N 1
ATOM 591 C CA . SER A 1 73 ? 9.027 -7.984 5.440 1.00 88.94 73 SER A CA 1
ATOM 592 C C . SER A 1 73 ? 9.205 -9.375 4.851 1.00 88.94 73 SER A C 1
ATOM 594 O O . SER A 1 73 ? 8.291 -9.884 4.205 1.00 88.94 73 SER A O 1
ATOM 596 N N . GLN A 1 74 ? 10.324 -10.024 5.169 1.00 84.19 74 GLN A N 1
ATOM 597 C CA . GLN A 1 74 ? 10.604 -11.399 4.755 1.00 84.19 74 GLN A CA 1
ATOM 598 C C . GLN A 1 74 ? 9.513 -12.383 5.204 1.00 84.19 74 GLN A C 1
ATOM 600 O O . GLN A 1 74 ? 8.993 -13.138 4.392 1.00 84.19 74 GLN A O 1
ATOM 605 N N . THR A 1 75 ? 9.042 -12.245 6.443 1.00 85.81 75 THR A N 1
ATOM 606 C CA . THR A 1 75 ? 7.940 -13.049 6.995 1.00 85.81 75 THR A CA 1
ATOM 607 C C . THR A 1 75 ? 6.644 -12.963 6.184 1.00 85.81 75 THR A C 1
ATOM 609 O O . THR A 1 75 ? 5.941 -13.953 6.018 1.00 85.81 75 THR A O 1
ATOM 612 N N . CYS A 1 76 ? 6.307 -11.780 5.656 1.00 86.50 76 CYS A N 1
ATOM 613 C CA . CYS A 1 76 ? 5.098 -11.600 4.848 1.00 86.50 76 CYS A CA 1
ATOM 614 C C . CYS A 1 76 ? 5.268 -12.157 3.434 1.00 86.50 76 CYS A C 1
ATOM 616 O O . CYS A 1 76 ? 4.294 -12.620 2.848 1.00 86.50 76 CYS A O 1
ATOM 618 N N . MET A 1 77 ? 6.485 -12.115 2.889 1.00 81.81 77 MET A N 1
ATOM 619 C CA . MET A 1 77 ? 6.780 -12.705 1.584 1.00 81.81 77 MET A CA 1
ATOM 620 C C . MET A 1 77 ? 6.715 -14.235 1.643 1.00 81.81 77 MET A C 1
ATOM 622 O O . MET A 1 77 ? 6.077 -14.839 0.789 1.00 81.81 77 MET A O 1
ATOM 626 N N . GLU A 1 78 ? 7.283 -14.849 2.682 1.00 80.75 78 GLU A N 1
ATOM 627 C CA . GLU A 1 78 ? 7.232 -16.303 2.908 1.00 80.75 78 GLU A CA 1
ATOM 628 C C . GLU A 1 78 ? 5.798 -16.802 3.130 1.00 80.75 78 GLU A C 1
ATOM 630 O O . GLU A 1 78 ? 5.392 -17.826 2.574 1.00 80.75 78 GLU A O 1
ATOM 635 N N . PHE A 1 79 ? 4.995 -16.045 3.888 1.00 79.88 79 PHE A N 1
ATOM 636 C CA . PHE A 1 79 ? 3.573 -16.339 4.054 1.00 79.88 79 PHE A CA 1
ATOM 637 C C . PHE A 1 79 ? 2.825 -16.296 2.715 1.00 79.88 79 PHE A C 1
ATOM 639 O O . PHE A 1 79 ? 2.037 -17.192 2.420 1.00 79.88 79 PHE A O 1
ATOM 646 N N . PHE A 1 80 ? 3.091 -15.282 1.884 1.00 75.44 80 PHE A N 1
ATOM 647 C CA . PHE A 1 80 ? 2.445 -15.142 0.579 1.00 75.44 80 PHE A CA 1
ATOM 648 C C . PHE A 1 80 ? 2.852 -16.254 -0.397 1.00 75.44 80 PHE A C 1
ATOM 650 O O . PHE A 1 80 ? 1.998 -16.786 -1.103 1.00 75.44 80 PHE A O 1
ATOM 657 N N . ASP A 1 81 ? 4.127 -16.640 -0.417 1.00 74.94 81 ASP A N 1
ATOM 658 C CA . ASP A 1 81 ? 4.650 -17.741 -1.236 1.00 74.94 81 ASP A CA 1
ATOM 659 C C . ASP A 1 81 ? 4.033 -19.086 -0.821 1.00 74.94 81 ASP A C 1
ATOM 661 O O . ASP A 1 81 ? 3.524 -19.837 -1.649 1.00 74.94 81 ASP A O 1
ATOM 665 N N . THR A 1 82 ? 3.948 -19.346 0.485 1.00 73.12 82 THR A N 1
ATOM 666 C CA . THR A 1 82 ? 3.298 -20.556 1.013 1.00 73.12 82 THR A CA 1
ATOM 667 C C . THR A 1 82 ? 1.805 -20.583 0.682 1.00 73.12 82 THR A C 1
ATOM 669 O O . THR A 1 82 ? 1.282 -21.605 0.240 1.00 73.12 82 THR A O 1
ATOM 672 N N . TYR A 1 83 ? 1.111 -19.454 0.855 1.00 74.69 83 TYR A N 1
ATOM 673 C CA . TYR A 1 83 ? -0.310 -19.326 0.538 1.00 74.69 83 TYR A CA 1
ATOM 674 C C . TYR A 1 83 ? -0.588 -19.522 -0.958 1.00 74.69 83 TYR A C 1
ATOM 676 O O . TYR A 1 83 ? -1.504 -20.254 -1.328 1.00 74.69 83 TYR A O 1
ATOM 684 N N . SER A 1 84 ? 0.221 -18.912 -1.828 1.00 73.81 84 SER A N 1
ATOM 685 C CA . SER A 1 84 ? 0.065 -19.035 -3.282 1.00 73.81 84 SER A CA 1
ATOM 686 C C . SER A 1 84 ? 0.385 -20.442 -3.787 1.00 73.81 84 SER A C 1
ATOM 688 O O . SER A 1 84 ? -0.395 -20.981 -4.571 1.00 73.81 84 SER A O 1
ATOM 690 N N . ARG A 1 85 ? 1.438 -21.093 -3.276 1.00 68.25 85 ARG A N 1
ATOM 691 C CA . ARG A 1 85 ? 1.721 -22.512 -3.564 1.00 68.25 85 ARG A CA 1
ATOM 692 C C . ARG A 1 85 ? 0.620 -23.443 -3.061 1.00 68.25 85 ARG A C 1
ATOM 694 O O . ARG A 1 85 ? 0.241 -24.378 -3.761 1.00 68.25 85 ARG A O 1
ATOM 701 N N . GLY A 1 86 ? 0.060 -23.155 -1.884 1.00 69.38 86 GLY A N 1
ATOM 702 C CA . GLY A 1 86 ? -1.069 -23.896 -1.319 1.00 69.38 86 GLY A CA 1
ATOM 703 C C . GLY A 1 86 ? -2.340 -23.804 -2.171 1.00 69.38 86 GLY A C 1
ATOM 704 O O . GLY A 1 86 ? -3.036 -24.802 -2.333 1.00 69.38 86 GLY A O 1
ATOM 705 N N . TYR A 1 87 ? -2.614 -22.642 -2.773 1.00 62.16 87 TYR A N 1
ATOM 706 C CA . TYR A 1 87 ? -3.728 -22.461 -3.715 1.00 62.16 87 TYR A CA 1
ATOM 707 C C . TYR A 1 87 ? -3.489 -23.118 -5.079 1.00 62.16 87 TYR A C 1
ATOM 709 O O . TYR A 1 87 ? -4.443 -23.565 -5.713 1.00 62.16 87 TYR A O 1
ATOM 717 N N . LEU A 1 88 ? -2.235 -23.172 -5.534 1.00 64.69 88 LEU A N 1
ATOM 718 C CA . LEU A 1 88 ? -1.859 -23.772 -6.816 1.00 64.69 88 LEU A CA 1
ATOM 719 C C . LEU A 1 88 ? -1.628 -25.291 -6.736 1.00 64.69 88 LEU A C 1
ATOM 721 O O . LEU A 1 88 ? -1.415 -25.925 -7.765 1.00 64.69 88 LEU A O 1
ATOM 725 N N . GLY A 1 89 ? -1.736 -25.891 -5.545 1.00 56.75 89 GLY A N 1
ATOM 726 C CA . GLY A 1 89 ? -1.722 -27.345 -5.376 1.00 56.75 89 GLY A CA 1
ATOM 727 C C . GLY A 1 89 ? -0.382 -28.002 -5.710 1.00 56.75 89 GLY A C 1
ATOM 728 O O . GLY A 1 89 ? -0.350 -29.186 -6.051 1.00 56.75 89 GLY A O 1
ATOM 729 N N . GLU A 1 90 ? 0.725 -27.266 -5.618 1.00 57.94 90 GLU A N 1
ATOM 730 C CA . GLU A 1 90 ? 2.053 -27.834 -5.837 1.00 57.94 90 GLU A CA 1
ATOM 731 C C . GLU A 1 90 ? 2.406 -28.743 -4.654 1.00 57.94 90 GLU A C 1
ATOM 733 O O . GLU A 1 90 ? 2.782 -28.290 -3.570 1.00 57.94 90 GLU A O 1
ATOM 738 N N . LYS A 1 91 ? 2.248 -30.059 -4.850 1.00 47.75 91 LYS A N 1
ATOM 739 C CA . LYS A 1 91 ? 2.791 -31.064 -3.935 1.00 47.75 91 LYS A CA 1
ATOM 740 C C . LYS A 1 91 ? 4.290 -30.813 -3.809 1.00 47.75 91 LYS A C 1
ATOM 742 O O . LYS A 1 91 ? 5.002 -30.841 -4.811 1.00 47.75 91 LYS A O 1
ATOM 747 N N . LYS A 1 92 ? 4.758 -30.591 -2.578 1.00 46.47 92 LYS A N 1
ATOM 748 C CA . LYS A 1 92 ? 6.176 -30.696 -2.227 1.00 46.47 92 LYS A CA 1
ATOM 749 C C . LYS A 1 92 ? 6.679 -32.019 -2.813 1.00 46.47 92 LYS A C 1
ATOM 751 O O . LYS A 1 92 ? 6.221 -33.075 -2.390 1.00 46.47 92 LYS A O 1
ATOM 756 N N . GLY A 1 93 ? 7.551 -31.953 -3.817 1.00 43.66 93 GLY A N 1
ATOM 757 C CA . GLY A 1 93 ? 8.371 -33.095 -4.182 1.00 43.66 93 GLY A CA 1
ATOM 758 C C . GLY A 1 93 ? 9.228 -33.403 -2.966 1.00 43.66 93 GLY A C 1
ATOM 759 O O . GLY A 1 93 ? 10.087 -32.601 -2.601 1.00 43.66 93 GLY A O 1
ATOM 760 N N . GLU A 1 94 ? 8.909 -34.496 -2.288 1.00 40.00 94 GLU A N 1
ATOM 761 C CA . GLU A 1 94 ? 9.791 -35.116 -1.314 1.00 40.00 94 GLU A CA 1
ATOM 762 C C . GLU A 1 94 ? 11.050 -35.516 -2.089 1.00 40.00 94 GLU A C 1
ATOM 764 O O . GLU A 1 94 ? 11.042 -36.433 -2.904 1.00 40.00 94 GLU A O 1
ATOM 769 N N . MET A 1 95 ? 12.110 -34.725 -1.933 1.00 39.59 95 MET A N 1
ATOM 770 C CA . MET A 1 95 ? 13.460 -35.170 -2.237 1.00 39.59 95 MET A CA 1
ATOM 771 C C . MET A 1 95 ? 13.838 -36.058 -1.055 1.00 39.59 95 MET A C 1
ATOM 773 O O . MET A 1 95 ? 14.178 -35.551 0.011 1.00 39.59 95 MET A O 1
ATOM 777 N N . GLU A 1 96 ? 13.639 -37.365 -1.208 1.00 39.81 96 GLU A N 1
ATOM 778 C CA . GLU A 1 96 ? 14.182 -38.345 -0.277 1.00 39.81 96 GLU A CA 1
ATOM 779 C C . GLU A 1 96 ? 15.705 -38.330 -0.428 1.00 39.81 96 GLU A C 1
ATOM 781 O O . GLU A 1 96 ? 16.262 -38.684 -1.470 1.00 39.81 96 GLU A O 1
ATOM 786 N N . ASP A 1 97 ? 16.366 -37.845 0.619 1.00 35.31 97 ASP A N 1
ATOM 787 C CA . ASP A 1 97 ? 17.786 -38.038 0.851 1.00 35.31 97 ASP A CA 1
ATOM 788 C C . ASP A 1 97 ? 18.030 -39.534 1.124 1.00 35.31 97 ASP A C 1
ATOM 790 O O . ASP A 1 97 ? 17.903 -39.995 2.257 1.00 35.31 97 ASP A O 1
ATOM 794 N N . GLU A 1 98 ? 18.395 -40.316 0.105 1.00 39.94 98 GLU A N 1
ATOM 795 C CA . GLU A 1 98 ? 19.041 -41.616 0.321 1.00 39.94 98 GLU A CA 1
ATOM 796 C C . GLU A 1 98 ? 20.561 -41.425 0.390 1.00 39.94 98 GLU A C 1
ATOM 798 O O . GLU A 1 98 ? 21.308 -41.627 -0.569 1.00 39.94 98 GLU A O 1
ATOM 803 N N . SER A 1 99 ? 21.030 -41.035 1.573 1.00 41.78 99 SER A N 1
ATOM 804 C CA . SER A 1 99 ? 22.384 -41.342 2.023 1.00 41.78 99 SER A CA 1
ATOM 805 C C . SER A 1 99 ? 22.320 -42.466 3.054 1.00 41.78 99 SER A C 1
ATOM 807 O O . SER A 1 99 ? 21.767 -42.245 4.126 1.00 41.78 99 SER A O 1
ATOM 809 N N . GLU A 1 100 ? 22.889 -43.635 2.726 1.00 35.44 100 GLU A N 1
ATOM 810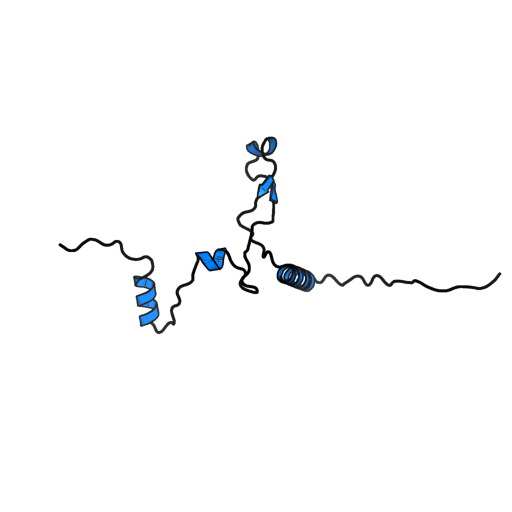 C CA . GLU A 1 100 ? 23.798 -44.467 3.552 1.00 35.44 100 GLU A CA 1
ATOM 811 C C . GLU A 1 100 ? 23.769 -45.968 3.167 1.00 35.44 100 GLU A C 1
ATOM 813 O O . GLU A 1 100 ? 22.714 -46.584 3.079 1.00 35.44 100 GLU A O 1
ATOM 818 N N . GLY A 1 101 ? 24.958 -46.589 3.051 1.00 33.91 101 GLY A N 1
ATOM 819 C CA . GLY A 1 101 ? 25.178 -47.914 3.666 1.00 33.91 101 GLY A CA 1
ATOM 820 C C . GLY A 1 101 ? 25.430 -49.165 2.799 1.00 33.91 101 GLY A C 1
ATOM 821 O O . GLY A 1 101 ? 24.543 -49.976 2.596 1.00 33.91 101 GLY A O 1
ATOM 822 N N . GLU A 1 102 ? 26.696 -49.370 2.413 1.00 40.69 102 GLU A N 1
ATOM 823 C CA . GLU A 1 102 ? 27.498 -50.622 2.423 1.00 40.69 102 GLU A CA 1
ATOM 824 C C . GLU A 1 102 ? 26.949 -52.059 2.141 1.00 40.69 102 GLU A C 1
ATOM 826 O O . GLU A 1 102 ? 26.136 -52.615 2.871 1.00 40.69 102 GLU A O 1
ATOM 831 N N . LYS A 1 103 ? 27.733 -52.749 1.276 1.00 43.62 103 LYS A N 1
ATOM 832 C CA . LYS A 1 103 ? 28.245 -54.153 1.331 1.00 43.62 103 LYS A CA 1
ATOM 833 C C . LYS A 1 103 ? 27.301 -55.352 1.067 1.00 43.62 103 LYS A C 1
ATOM 835 O O . LYS A 1 103 ? 26.557 -55.766 1.947 1.00 43.62 103 LYS A O 1
ATOM 840 N N . LYS A 1 104 ? 27.588 -56.109 -0.013 1.00 39.81 104 LYS A N 1
ATOM 841 C CA . LYS A 1 104 ? 28.236 -57.458 0.001 1.00 39.81 104 LYS A CA 1
ATOM 842 C C . LYS A 1 104 ? 28.207 -58.152 -1.378 1.00 39.81 104 LYS A C 1
ATOM 844 O O . LYS A 1 104 ? 27.141 -58.343 -1.939 1.00 39.81 104 LYS A O 1
ATOM 849 N N . GLY A 1 105 ? 29.384 -58.624 -1.808 1.00 40.88 105 GLY A N 1
ATOM 850 C CA . GLY A 1 105 ? 29.616 -59.950 -2.407 1.00 40.88 105 GLY A CA 1
ATOM 851 C C . GLY A 1 105 ? 29.128 -60.240 -3.830 1.00 40.88 105 GLY A C 1
ATOM 852 O O . GLY A 1 105 ? 27.957 -60.543 -4.026 1.00 40.88 105 GLY A O 1
ATOM 853 N N . ASN A 1 106 ? 30.069 -60.328 -4.775 1.00 37.44 106 ASN A N 1
ATOM 854 C CA . ASN A 1 106 ? 30.473 -61.609 -5.377 1.00 37.44 106 ASN A CA 1
ATOM 855 C C . ASN A 1 106 ? 31.888 -61.486 -5.958 1.00 37.44 106 ASN A C 1
ATOM 857 O O . ASN A 1 106 ? 32.165 -60.421 -6.555 1.00 37.44 106 ASN A O 1
#

Secondary structure (DSSP, 8-state):
----PPPPTTHHHHHHHHHTT-------HHHHTTB-TTT--BEEE--EEE-S-GGGTTT--EEE-TT-EEES-HHHHHHHHHHHHHHHT-----------------

pLDDT: mean 80.35, std 19.33, range [33.91, 97.44]

Sequence (106 aa):
MTRFHEPIHGKGWRTLLKRGGFTVYLVDEYLTSKTCPNCEKRISTFLKVPNPRPFRRHIQPEAKCHGLLGCQSQTCMEFFDTYSRGYLGEKKGEMEDESEGEKKGN

Radius of gyration: 26.84 Å; chains: 1; bounding box: 59×100×40 Å

Foldseek 3Di:
DDPDDDDDPCPVVQVVCVVVVDDDDDDPPVQVQFADPPPRAGKDFDDKDQDPPPVCCVVPRIDTDPVDIDGPDPVVVVVVVVVVCVVVVDDPPPPDPPDDDDDDDD